Protein AF-A0A969TKA3-F1 (afdb_monomer)

pLDDT: mean 89.91, std 13.49, range [32.84, 98.38]

Structure (mmCIF, N/CA/C/O backbone):
data_AF-A0A969TKA3-F1
#
_entry.id   AF-A0A969TKA3-F1
#
loop_
_atom_site.group_PDB
_atom_site.id
_atom_site.type_symbol
_atom_site.label_atom_id
_atom_site.label_alt_id
_atom_site.label_comp_id
_atom_site.label_asym_id
_atom_site.label_entity_id
_atom_site.label_seq_id
_atom_site.pdbx_PDB_ins_code
_atom_site.Cartn_x
_atom_site.Cartn_y
_atom_site.Cartn_z
_atom_site.occupancy
_atom_site.B_iso_or_equiv
_atom_site.auth_seq_id
_atom_site.auth_comp_id
_atom_site.auth_asym_id
_atom_site.auth_atom_id
_atom_site.pdbx_PDB_model_num
ATOM 1 N N . MET A 1 1 ? 2.480 -3.051 -6.783 1.00 93.12 1 MET A N 1
ATOM 2 C CA . MET A 1 1 ? 3.063 -4.417 -6.770 1.00 93.12 1 MET A CA 1
ATOM 3 C C . MET A 1 1 ? 2.532 -5.304 -5.638 1.00 93.12 1 MET A C 1
ATOM 5 O O . MET A 1 1 ? 1.929 -6.315 -5.956 1.00 93.12 1 MET A O 1
ATOM 9 N N . TRP A 1 2 ? 2.724 -4.979 -4.348 1.00 97.50 2 TRP A N 1
ATOM 10 C CA . TRP A 1 2 ? 2.327 -5.879 -3.241 1.00 97.50 2 TRP A CA 1
ATOM 11 C C . TRP A 1 2 ? 0.859 -6.342 -3.303 1.00 97.50 2 TRP A C 1
ATOM 13 O O . TRP A 1 2 ? 0.590 -7.524 -3.117 1.00 97.50 2 TRP A O 1
ATOM 23 N N . ILE A 1 3 ? -0.072 -5.453 -3.673 1.00 98.31 3 ILE A N 1
ATOM 24 C CA . ILE A 1 3 ? -1.497 -5.796 -3.823 1.00 98.31 3 ILE A CA 1
ATOM 25 C C . ILE A 1 3 ? -1.717 -6.877 -4.902 1.00 98.31 3 ILE A C 1
ATOM 27 O O . ILE A 1 3 ? -2.473 -7.817 -4.672 1.00 98.31 3 ILE A O 1
ATOM 31 N N . PHE A 1 4 ? -1.018 -6.802 -6.043 1.00 97.25 4 PHE A N 1
ATOM 32 C CA . PHE A 1 4 ? -1.080 -7.839 -7.084 1.00 97.25 4 PHE A CA 1
ATOM 33 C C . PHE A 1 4 ? -0.598 -9.196 -6.569 1.00 97.25 4 PHE A C 1
ATOM 35 O O . PHE A 1 4 ? -1.216 -10.215 -6.857 1.00 97.25 4 PHE A O 1
ATOM 42 N N . VAL A 1 5 ? 0.480 -9.216 -5.783 1.00 96.62 5 VAL A N 1
ATOM 43 C CA . VAL A 1 5 ? 1.019 -10.457 -5.212 1.00 96.62 5 VAL A CA 1
ATOM 44 C C . VAL A 1 5 ? 0.044 -11.042 -4.189 1.00 96.62 5 VAL A C 1
ATOM 46 O O . VAL A 1 5 ? -0.341 -12.201 -4.300 1.00 96.62 5 VAL A O 1
ATOM 49 N N . ARG A 1 6 ? -0.391 -10.240 -3.211 1.00 97.06 6 ARG A N 1
ATOM 50 C CA . ARG A 1 6 ? -1.189 -10.721 -2.075 1.00 97.06 6 ARG A CA 1
ATOM 51 C C . ARG A 1 6 ? -2.646 -11.028 -2.430 1.00 97.06 6 ARG A C 1
ATOM 53 O O . ARG A 1 6 ? -3.198 -11.988 -1.905 1.00 97.06 6 ARG A O 1
ATOM 60 N N . PHE A 1 7 ? -3.266 -10.222 -3.292 1.00 97.56 7 PHE A N 1
ATOM 61 C CA . PHE A 1 7 ? -4.700 -10.310 -3.607 1.00 97.56 7 PHE A CA 1
ATOM 62 C C . PHE A 1 7 ? -4.980 -10.675 -5.070 1.00 97.56 7 PHE A C 1
ATOM 64 O O . PHE A 1 7 ? -6.051 -11.191 -5.370 1.00 97.56 7 PHE A O 1
ATOM 71 N N . GLY A 1 8 ? -4.035 -10.415 -5.979 1.00 95.00 8 GLY A N 1
ATOM 72 C CA . GLY A 1 8 ? -4.201 -10.611 -7.425 1.00 95.00 8 GLY A CA 1
ATOM 73 C C . GLY A 1 8 ? -3.595 -11.901 -7.987 1.00 95.00 8 GLY A C 1
ATOM 74 O O . GLY A 1 8 ? -3.662 -12.112 -9.192 1.00 95.00 8 GLY A O 1
ATOM 75 N N . GLY A 1 9 ? -2.986 -12.755 -7.156 1.00 94.75 9 GLY A N 1
ATOM 76 C CA . GLY A 1 9 ? -2.391 -14.024 -7.596 1.00 94.75 9 GLY A CA 1
ATOM 77 C C . GLY A 1 9 ? -1.080 -13.891 -8.382 1.00 94.75 9 GLY A C 1
ATOM 78 O O . GLY A 1 9 ? -0.622 -14.867 -8.967 1.00 94.75 9 GLY A O 1
ATOM 79 N N . ALA A 1 10 ? -0.444 -12.718 -8.381 1.00 94.69 10 ALA A N 1
ATOM 80 C CA . ALA A 1 10 ? 0.774 -12.439 -9.146 1.00 94.69 10 ALA A CA 1
ATOM 81 C C . ALA A 1 10 ? 2.069 -12.912 -8.445 1.00 94.69 10 ALA A C 1
ATOM 83 O O . ALA A 1 10 ? 3.093 -12.234 -8.502 1.00 94.69 10 ALA A O 1
ATOM 84 N N . CYS A 1 11 ? 2.037 -14.047 -7.741 1.00 92.62 11 CYS A N 1
ATOM 85 C CA . CYS A 1 11 ? 3.169 -14.545 -6.944 1.00 92.62 11 CYS A CA 1
ATOM 86 C C . CYS A 1 11 ? 4.412 -14.873 -7.786 1.00 92.62 11 CYS A C 1
ATOM 88 O O . CYS A 1 11 ? 5.533 -14.714 -7.305 1.00 92.62 11 CYS A O 1
ATOM 90 N N . ASP A 1 12 ? 4.199 -15.295 -9.033 1.00 93.44 12 ASP A N 1
ATOM 91 C CA . ASP A 1 12 ? 5.252 -15.675 -9.979 1.00 93.44 12 ASP A CA 1
ATOM 92 C C . ASP A 1 12 ? 5.588 -14.556 -10.981 1.00 93.44 12 ASP A C 1
ATOM 94 O O . ASP A 1 12 ? 6.370 -14.768 -11.906 1.00 93.44 12 ASP A O 1
ATOM 98 N N . ALA A 1 13 ? 5.003 -13.363 -10.816 1.00 93.88 13 ALA A N 1
ATOM 99 C CA . ALA A 1 13 ? 5.269 -12.240 -11.704 1.00 93.88 13 ALA A CA 1
ATOM 100 C C . ALA A 1 13 ? 6.720 -11.752 -11.575 1.00 93.88 13 ALA A C 1
ATOM 102 O O . ALA A 1 13 ? 7.283 -11.643 -10.478 1.00 93.88 13 ALA A O 1
ATOM 103 N N . GLU A 1 14 ? 7.320 -11.411 -12.712 1.00 94.44 14 GLU A N 1
ATOM 104 C CA . GLU A 1 14 ? 8.619 -10.755 -12.750 1.00 94.44 14 GLU A CA 1
ATOM 105 C C . GLU A 1 14 ? 8.456 -9.249 -12.519 1.00 94.44 14 GLU A C 1
ATOM 107 O O . GLU A 1 14 ? 7.574 -8.601 -13.080 1.00 94.44 14 GLU A O 1
ATOM 112 N N . LEU A 1 15 ? 9.315 -8.687 -11.667 1.00 94.44 15 LEU A N 1
ATOM 113 C CA . LEU A 1 15 ? 9.390 -7.246 -11.463 1.00 94.4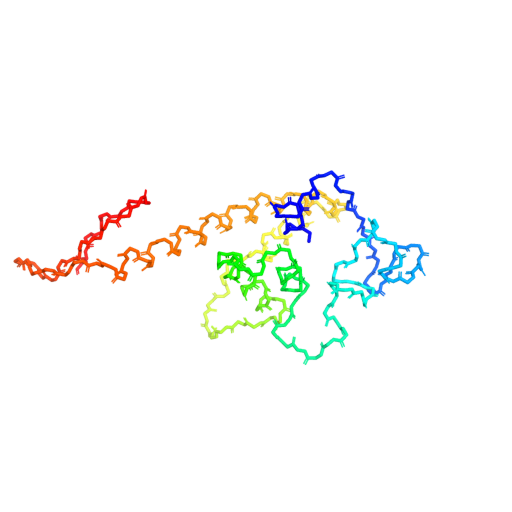4 15 LEU A CA 1
ATOM 114 C C . LEU A 1 15 ? 10.468 -6.691 -12.384 1.00 94.44 15 LEU A C 1
ATOM 116 O O . LEU A 1 15 ? 11.617 -7.110 -12.277 1.00 94.44 15 LEU A O 1
ATOM 120 N N . LEU A 1 16 ? 10.104 -5.713 -13.205 1.00 94.62 16 LEU A N 1
ATOM 121 C CA . LEU A 1 16 ? 11.025 -4.945 -14.033 1.00 94.62 16 LEU A CA 1
ATOM 122 C C . LEU A 1 16 ? 11.007 -3.482 -13.587 1.00 94.62 16 LEU A C 1
ATOM 124 O O . LEU A 1 16 ? 9.959 -2.948 -13.226 1.00 94.62 16 LEU A O 1
ATOM 128 N N . PHE A 1 17 ? 12.169 -2.833 -13.619 1.00 93.56 17 PHE A N 1
ATOM 129 C CA . PHE A 1 17 ? 12.290 -1.395 -13.384 1.00 93.56 17 PHE A CA 1
ATOM 130 C C . PHE A 1 17 ? 12.531 -0.688 -14.711 1.00 93.56 17 PHE A C 1
ATOM 132 O O . PHE A 1 17 ? 13.425 -1.071 -15.465 1.00 93.56 17 PHE A O 1
ATOM 139 N N . VAL A 1 18 ? 11.772 0.376 -14.947 1.00 94.06 18 VAL A N 1
ATOM 140 C CA . VAL A 1 18 ? 11.940 1.289 -16.080 1.00 94.06 18 VAL A CA 1
ATOM 141 C C . VAL A 1 18 ? 12.204 2.701 -15.553 1.00 94.06 18 VAL A C 1
ATOM 143 O O . VAL A 1 18 ? 11.864 2.993 -14.401 1.00 94.06 18 VAL A O 1
ATOM 146 N N . PRO A 1 19 ? 12.840 3.588 -16.336 1.00 93.31 19 PRO A N 1
ATOM 147 C CA . PRO A 1 19 ? 12.945 4.994 -15.966 1.00 93.31 19 PRO A CA 1
ATOM 148 C C . PRO A 1 19 ? 11.563 5.637 -15.783 1.00 93.31 19 PRO A C 1
ATOM 150 O O . PRO A 1 19 ? 10.591 5.229 -16.416 1.00 93.31 19 PRO A O 1
ATOM 153 N N . ALA A 1 20 ? 11.485 6.664 -14.937 1.00 90.12 20 ALA A N 1
ATOM 154 C CA . ALA A 1 20 ? 10.228 7.351 -14.648 1.00 90.12 20 ALA A CA 1
ATOM 155 C C . ALA A 1 20 ? 9.559 7.878 -15.930 1.00 90.12 20 ALA A C 1
ATOM 157 O O . ALA A 1 20 ? 10.212 8.511 -16.766 1.00 90.12 20 ALA A O 1
ATOM 158 N N . GLY A 1 21 ? 8.260 7.607 -16.073 1.00 91.44 21 GLY A N 1
ATOM 159 C CA . GLY A 1 21 ? 7.462 7.992 -17.239 1.00 91.44 21 GLY A CA 1
ATOM 160 C C . GLY A 1 21 ? 7.693 7.129 -18.484 1.00 91.44 21 GLY A C 1
ATOM 161 O O . GLY A 1 21 ? 7.075 7.394 -19.512 1.00 91.44 21 GLY A O 1
ATOM 162 N N . GLN A 1 22 ? 8.554 6.108 -18.417 1.00 95.38 22 GLN A N 1
ATOM 163 C CA . GLN A 1 22 ? 8.781 5.166 -19.514 1.00 95.38 22 GLN A CA 1
ATOM 164 C C . GLN A 1 22 ? 7.991 3.868 -19.325 1.00 95.38 22 GLN A C 1
ATOM 166 O O . GLN A 1 22 ? 7.446 3.579 -18.254 1.00 95.38 22 GLN A O 1
ATOM 171 N N . THR A 1 23 ? 7.951 3.085 -20.395 1.00 95.81 23 THR A N 1
ATOM 172 C CA . THR A 1 23 ? 7.352 1.754 -20.478 1.00 95.81 23 THR A CA 1
ATOM 173 C C . THR A 1 23 ? 8.424 0.715 -20.817 1.00 95.81 23 THR A C 1
ATOM 175 O O . THR A 1 23 ? 9.602 1.032 -20.982 1.00 95.81 23 THR A O 1
ATOM 178 N N . VAL A 1 24 ? 8.031 -0.558 -20.878 1.00 94.00 24 VAL A N 1
ATOM 179 C CA . VAL A 1 24 ? 8.934 -1.646 -21.275 1.00 94.00 24 VAL A CA 1
ATOM 180 C C . VAL A 1 24 ? 9.084 -1.604 -22.795 1.00 94.00 24 VAL A C 1
ATOM 182 O O . VAL A 1 24 ? 8.081 -1.525 -23.503 1.00 94.00 24 VAL A O 1
ATOM 185 N N . ASP A 1 25 ? 10.327 -1.629 -23.281 1.00 93.31 25 ASP A N 1
ATOM 186 C CA . ASP A 1 25 ? 10.679 -1.628 -24.710 1.00 93.31 25 ASP A CA 1
ATOM 187 C C . ASP A 1 25 ? 10.008 -0.511 -25.538 1.00 93.31 25 ASP A C 1
ATOM 189 O O . ASP A 1 25 ? 9.691 -0.700 -26.718 1.00 93.31 25 ASP A O 1
ATOM 193 N N . ASP A 1 26 ? 9.750 0.641 -24.905 1.00 91.81 26 ASP A N 1
ATOM 194 C CA . ASP A 1 26 ? 9.046 1.798 -25.480 1.00 91.81 26 ASP A CA 1
ATOM 195 C C . ASP A 1 26 ? 7.669 1.457 -26.098 1.00 91.81 26 ASP A C 1
ATOM 197 O O . ASP A 1 26 ? 7.152 2.187 -26.949 1.00 91.81 26 ASP A O 1
ATOM 201 N N . GLN A 1 27 ? 7.051 0.343 -25.686 1.00 93.88 27 GLN A N 1
ATOM 202 C CA . GLN A 1 27 ? 5.704 -0.024 -26.124 1.00 93.88 27 GLN A CA 1
ATOM 203 C C . GLN A 1 27 ? 4.652 0.813 -25.390 1.00 93.88 27 GLN A C 1
ATOM 205 O O . GLN A 1 27 ? 4.868 1.183 -24.235 1.00 93.88 27 GLN A O 1
ATOM 210 N N . PRO A 1 28 ? 3.490 1.110 -25.998 1.00 94.31 28 PRO A N 1
ATOM 211 C CA . PRO A 1 28 ? 2.405 1.774 -25.283 1.00 94.31 28 PRO A CA 1
ATOM 212 C C . PRO A 1 28 ? 2.028 1.002 -24.010 1.00 94.31 28 PRO A C 1
ATOM 214 O O . PRO A 1 28 ? 1.942 -0.230 -24.042 1.00 94.31 28 PRO A O 1
ATOM 217 N N . ALA A 1 29 ? 1.792 1.709 -22.902 1.00 94.50 29 ALA A N 1
ATOM 218 C CA . ALA A 1 29 ? 1.263 1.082 -21.694 1.00 94.50 29 ALA A CA 1
ATOM 219 C C . ALA A 1 29 ? -0.067 0.371 -22.004 1.00 94.50 29 ALA A C 1
ATOM 221 O O . ALA A 1 29 ? -0.787 0.761 -22.926 1.00 94.50 29 ALA A O 1
ATOM 222 N N . ASP A 1 30 ? -0.355 -0.700 -21.265 1.00 94.19 30 ASP A N 1
ATOM 223 C CA . ASP A 1 30 ? -1.571 -1.516 -21.402 1.00 94.19 30 ASP A CA 1
ATOM 224 C C . ASP A 1 30 ? -1.756 -2.211 -22.777 1.00 94.19 30 ASP A C 1
ATOM 226 O O . ASP A 1 30 ? -2.812 -2.781 -23.048 1.00 94.19 30 ASP A O 1
ATOM 230 N N . SER A 1 31 ? -0.747 -2.191 -23.663 1.00 95.88 31 SER A N 1
ATOM 231 C CA . SER A 1 31 ? -0.817 -2.853 -24.981 1.00 95.88 31 SER A CA 1
ATOM 232 C C . SER A 1 31 ? -0.607 -4.372 -24.941 1.00 95.88 31 SER A C 1
ATOM 234 O O . SER A 1 31 ? -1.038 -5.070 -25.860 1.00 95.88 31 SER A O 1
ATOM 236 N N . ASP A 1 32 ? 0.022 -4.880 -23.881 1.00 95.38 32 ASP A N 1
ATOM 237 C CA . ASP A 1 32 ? 0.194 -6.304 -23.595 1.00 95.38 32 ASP A CA 1
ATOM 238 C C . ASP A 1 32 ? -0.445 -6.618 -22.238 1.00 95.38 32 ASP A C 1
ATOM 240 O O . ASP A 1 32 ? -0.010 -6.110 -21.208 1.00 95.38 32 ASP A O 1
ATOM 244 N N . GLU A 1 33 ? -1.460 -7.482 -22.227 1.00 92.00 33 GLU A N 1
ATOM 245 C CA . GLU A 1 33 ? -2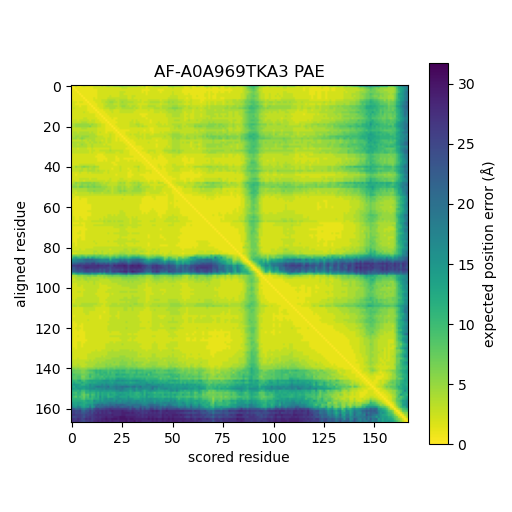.186 -7.880 -21.014 1.00 92.00 33 GLU A CA 1
ATOM 246 C C . GLU A 1 33 ? -1.310 -8.639 -19.997 1.00 92.00 33 GLU A C 1
ATOM 248 O O . GLU A 1 33 ? -1.708 -8.802 -18.843 1.00 92.00 33 GLU A O 1
ATOM 253 N N . GLN A 1 34 ? -0.130 -9.125 -20.400 1.00 93.19 34 GLN A N 1
ATOM 254 C CA . GLN A 1 34 ? 0.843 -9.761 -19.504 1.00 93.19 34 GLN A CA 1
ATOM 255 C C . GLN A 1 34 ? 1.765 -8.755 -18.802 1.00 93.19 34 GLN A C 1
ATOM 257 O O . GLN A 1 34 ? 2.486 -9.136 -17.876 1.00 93.19 34 GLN A O 1
ATOM 262 N N . ILE A 1 35 ? 1.757 -7.484 -19.216 1.00 95.06 35 ILE A N 1
ATOM 263 C CA . ILE A 1 35 ? 2.609 -6.432 -18.658 1.00 95.06 35 ILE A CA 1
ATOM 264 C C . ILE A 1 35 ? 1.731 -5.401 -17.957 1.00 95.06 35 ILE A C 1
ATOM 266 O O . ILE A 1 35 ? 0.838 -4.807 -18.548 1.00 95.06 35 ILE A O 1
ATOM 270 N N . VAL A 1 36 ? 2.031 -5.145 -16.685 1.00 95.31 36 VAL A N 1
ATOM 271 C CA . VAL A 1 36 ? 1.334 -4.132 -15.892 1.00 95.31 36 VAL A CA 1
ATOM 272 C C . VAL A 1 36 ? 2.313 -3.043 -15.481 1.00 95.31 36 VAL A C 1
ATOM 274 O O . VAL A 1 36 ? 3.216 -3.280 -14.675 1.00 95.31 36 VAL A O 1
ATOM 277 N N . HIS A 1 37 ? 2.114 -1.833 -15.998 1.00 96.00 37 HIS A N 1
ATOM 278 C CA . HIS A 1 37 ? 2.831 -0.644 -15.544 1.00 96.00 37 HIS A CA 1
ATOM 279 C C . HIS A 1 37 ? 2.160 -0.094 -14.286 1.00 96.00 37 HIS A C 1
ATOM 281 O O . HIS A 1 37 ? 0.953 0.137 -14.259 1.00 96.00 37 HIS A O 1
ATOM 287 N N . VAL A 1 38 ? 2.940 0.084 -13.222 1.00 96.06 38 VAL A N 1
ATOM 288 C CA . VAL A 1 38 ? 2.470 0.636 -11.947 1.00 96.06 38 VAL A CA 1
ATOM 289 C C . VAL A 1 38 ? 3.307 1.865 -11.656 1.00 96.06 38 VAL A C 1
ATOM 291 O O . VAL A 1 38 ? 4.528 1.740 -11.585 1.00 96.06 38 VAL A O 1
ATOM 294 N N . ASP A 1 39 ? 2.651 3.009 -11.470 1.00 95.81 39 ASP A N 1
ATOM 295 C CA . ASP A 1 39 ? 3.307 4.286 -11.155 1.00 95.81 39 ASP A CA 1
ATOM 296 C C . ASP A 1 39 ? 4.284 4.801 -12.237 1.00 95.81 39 ASP A C 1
ATOM 298 O O . ASP A 1 39 ? 5.260 5.493 -11.956 1.00 95.81 39 ASP A O 1
ATOM 302 N N . THR A 1 40 ? 4.070 4.406 -13.498 1.00 95.19 40 THR A N 1
ATOM 303 C CA . THR A 1 40 ? 4.869 4.855 -14.648 1.00 95.19 40 THR A CA 1
ATOM 304 C C . THR A 1 40 ? 4.128 4.622 -15.965 1.00 95.19 40 THR A C 1
ATOM 306 O O . THR A 1 40 ? 3.230 3.781 -16.052 1.00 95.19 40 THR A O 1
ATOM 309 N N . GLY A 1 41 ? 4.566 5.309 -17.022 1.00 92.75 41 GLY A N 1
ATOM 310 C CA . GLY A 1 41 ? 4.156 5.048 -18.402 1.00 92.75 41 GLY A CA 1
ATOM 311 C C . GLY A 1 41 ? 2.747 5.522 -18.767 1.00 92.75 41 GLY A C 1
ATOM 312 O O . GLY A 1 41 ? 2.317 5.263 -19.889 1.00 92.75 41 GLY A O 1
ATOM 313 N N . TYR A 1 42 ? 2.045 6.215 -17.864 1.00 93.88 42 TYR A N 1
ATOM 314 C CA . TYR A 1 42 ? 0.685 6.732 -18.054 1.00 93.88 42 TYR A CA 1
ATOM 315 C C . TYR A 1 42 ? -0.370 5.657 -18.373 1.00 93.88 42 TYR A C 1
ATOM 317 O O . TYR A 1 42 ? -1.361 5.934 -19.051 1.00 93.88 42 TYR A O 1
ATOM 325 N N . GLY A 1 43 ? -0.142 4.427 -17.902 1.00 93.19 43 GLY A N 1
ATOM 326 C CA . GLY A 1 43 ? -1.068 3.302 -18.046 1.00 93.19 43 GLY A CA 1
ATOM 327 C C . GLY A 1 43 ? -2.173 3.268 -16.989 1.00 93.19 43 GLY A C 1
ATOM 328 O O . GLY A 1 43 ? -2.345 4.191 -16.187 1.00 93.19 43 GLY A O 1
ATOM 329 N N . GLN A 1 44 ? -2.899 2.150 -16.943 1.00 95.56 44 GLN A N 1
ATOM 330 C CA . GLN A 1 44 ? -4.054 1.936 -16.065 1.00 95.56 44 GLN A CA 1
ATOM 331 C C . GLN A 1 44 ? -3.777 2.214 -14.575 1.00 95.56 44 GLN A C 1
ATOM 333 O O . GLN A 1 44 ? -4.675 2.665 -13.857 1.00 95.56 44 GLN A O 1
ATOM 338 N N . PHE A 1 45 ? -2.564 1.926 -14.096 1.00 97.06 45 PHE A N 1
ATOM 339 C CA . PHE A 1 45 ? -2.174 2.071 -12.686 1.00 97.06 45 PHE A CA 1
ATOM 340 C C . PHE A 1 45 ? -1.097 3.133 -12.461 1.00 97.06 45 PHE A C 1
ATOM 342 O O . PHE A 1 45 ? -0.357 3.072 -11.477 1.00 97.06 45 PHE A O 1
ATOM 349 N N . ASP A 1 46 ? -1.010 4.097 -13.370 1.00 96.38 46 ASP A N 1
ATOM 350 C CA . ASP A 1 46 ? -0.282 5.342 -13.172 1.00 96.38 46 ASP A CA 1
ATOM 351 C C . ASP A 1 46 ? -1.275 6.437 -12.753 1.00 96.38 46 ASP A C 1
ATOM 353 O O . ASP A 1 46 ? -2.412 6.453 -13.223 1.00 96.38 46 ASP A O 1
ATOM 357 N N . HIS A 1 47 ? -0.881 7.313 -11.835 1.00 95.38 47 HIS A N 1
ATOM 358 C CA . HIS A 1 47 ? -1.709 8.433 -11.386 1.00 95.38 47 HIS A CA 1
ATOM 359 C C . HIS A 1 47 ? -1.188 9.794 -11.868 1.00 95.38 47 HIS A C 1
ATOM 361 O O . HIS A 1 47 ? -1.923 10.775 -11.788 1.00 95.38 47 HIS A O 1
ATOM 367 N N . HIS A 1 48 ? 0.020 9.858 -12.444 1.00 94.06 48 HIS A N 1
ATOM 368 C CA . HIS A 1 48 ? 0.670 11.104 -12.865 1.00 94.06 48 HIS A CA 1
ATOM 369 C C . HIS A 1 48 ? -0.083 11.869 -13.970 1.00 94.06 48 HIS A C 1
ATOM 371 O O . HIS A 1 48 ? 0.189 13.046 -14.206 1.00 94.06 48 HIS A O 1
ATOM 377 N N . GLN A 1 49 ? -1.019 11.222 -14.669 1.00 90.88 49 GLN A N 1
ATOM 378 C CA . GLN A 1 49 ? -1.899 11.857 -15.654 1.00 90.88 49 GLN A CA 1
ATOM 379 C C . GLN A 1 49 ? -3.129 12.555 -15.044 1.00 90.88 49 GLN A C 1
ATOM 381 O O . GLN A 1 49 ? -3.890 13.187 -15.780 1.00 90.88 49 GLN A O 1
ATOM 386 N N . TYR A 1 50 ? -3.344 12.446 -13.731 1.00 91.38 50 TYR A N 1
ATOM 387 C CA . TYR A 1 50 ? -4.471 13.052 -13.027 1.00 91.38 50 TYR A CA 1
ATOM 388 C C . TYR A 1 50 ? -3.983 14.083 -12.006 1.00 91.38 50 TYR A C 1
ATOM 390 O O . TYR A 1 50 ? -3.016 13.858 -11.289 1.00 91.38 50 TYR A O 1
ATOM 398 N N . ASP A 1 51 ? -4.699 15.201 -11.899 1.00 90.94 51 ASP A N 1
ATOM 399 C CA . ASP A 1 51 ? -4.521 16.187 -10.824 1.00 90.94 51 ASP A CA 1
ATOM 400 C C . ASP A 1 51 ? -5.516 15.884 -9.687 1.00 90.94 51 ASP A C 1
ATOM 402 O O . ASP A 1 51 ? -6.452 16.640 -9.430 1.00 90.94 51 ASP A O 1
ATOM 406 N N . ASP A 1 52 ? -5.397 14.692 -9.089 1.00 92.81 52 ASP A N 1
ATOM 407 C CA . ASP A 1 52 ? -6.280 14.206 -8.022 1.00 92.81 52 ASP A CA 1
ATOM 408 C C . ASP A 1 52 ? -5.454 13.693 -6.840 1.00 92.81 52 ASP A C 1
ATOM 410 O O . ASP A 1 52 ? -4.911 12.589 -6.863 1.00 92.81 52 ASP A O 1
ATOM 414 N N . THR A 1 53 ? -5.425 14.481 -5.765 1.00 89.44 53 THR A N 1
ATOM 415 C CA . THR A 1 53 ? -4.661 14.178 -4.546 1.00 89.44 53 THR A CA 1
ATOM 416 C C . THR A 1 53 ? -5.208 12.995 -3.744 1.00 89.44 53 THR A C 1
ATOM 418 O O . THR A 1 53 ? -4.668 12.641 -2.698 1.00 89.44 53 THR A O 1
ATOM 421 N N . THR A 1 54 ? -6.333 12.418 -4.170 1.00 91.38 54 THR A N 1
ATOM 422 C CA . THR A 1 54 ? -6.915 11.212 -3.573 1.00 91.38 54 THR A CA 1
ATOM 423 C C . THR A 1 54 ? -6.482 9.934 -4.288 1.00 91.38 54 THR A C 1
ATOM 425 O O . THR A 1 54 ? -6.853 8.841 -3.854 1.00 91.38 54 THR A O 1
ATOM 428 N N . LEU A 1 55 ? -5.700 10.042 -5.368 1.00 95.31 55 LEU A N 1
ATOM 429 C CA . LEU A 1 55 ? -5.212 8.910 -6.146 1.00 95.31 55 LEU A CA 1
ATOM 430 C C . LEU A 1 55 ? -3.714 8.715 -5.965 1.00 95.31 55 LEU A C 1
ATOM 432 O O . LEU A 1 55 ? -2.932 9.625 -6.182 1.00 95.31 55 LEU A O 1
ATOM 436 N N . SER A 1 56 ? -3.328 7.479 -5.685 1.00 97.25 56 SER A N 1
ATOM 437 C CA . SER A 1 56 ? -1.973 6.958 -5.869 1.00 97.25 56 SER A CA 1
ATOM 438 C C . SER A 1 56 ? -2.046 5.705 -6.740 1.00 97.25 56 SER A C 1
ATOM 440 O O . SER A 1 56 ? -3.121 5.104 -6.887 1.00 97.25 56 SER A O 1
ATOM 442 N N . ALA A 1 57 ? -0.913 5.228 -7.258 1.00 97.44 57 ALA A N 1
ATOM 443 C CA . ALA A 1 57 ? -0.867 3.932 -7.939 1.00 97.44 57 ALA A CA 1
ATOM 444 C C . ALA A 1 57 ? -1.414 2.791 -7.051 1.00 97.44 57 ALA A C 1
ATOM 446 O O . ALA A 1 57 ? -2.097 1.884 -7.530 1.00 97.44 57 ALA A O 1
ATOM 447 N N . ALA A 1 58 ? -1.186 2.848 -5.732 1.00 98.00 58 ALA A N 1
ATOM 448 C CA . ALA A 1 58 ? -1.738 1.875 -4.788 1.00 98.00 58 ALA A CA 1
ATOM 449 C C . ALA A 1 58 ? -3.276 1.917 -4.729 1.00 98.00 58 ALA A C 1
ATOM 451 O O . ALA A 1 58 ? -3.912 0.860 -4.703 1.00 98.00 58 ALA A O 1
ATOM 452 N N . GLU A 1 59 ? -3.875 3.111 -4.762 1.00 98.19 59 GLU A N 1
ATOM 453 C CA . GLU A 1 59 ? -5.333 3.290 -4.785 1.00 98.19 59 GLU A CA 1
ATOM 454 C C . GLU A 1 59 ? -5.961 2.785 -6.084 1.00 98.19 59 GLU A C 1
ATOM 456 O O . GLU A 1 59 ? -6.980 2.088 -6.046 1.00 98.19 59 GLU A O 1
ATOM 461 N N . LEU A 1 60 ? -5.326 3.040 -7.230 1.00 98.25 60 LEU A N 1
ATOM 462 C CA . LEU A 1 60 ? -5.780 2.510 -8.517 1.00 98.25 60 LEU A CA 1
ATOM 463 C C . LEU A 1 60 ? -5.787 0.974 -8.517 1.00 98.25 60 LEU A C 1
ATOM 465 O O . LEU A 1 60 ? -6.783 0.347 -8.889 1.00 98.25 60 LEU A O 1
ATOM 469 N N . VAL A 1 61 ? -4.712 0.353 -8.023 1.00 98.38 61 VAL A N 1
ATOM 470 C CA . VAL A 1 61 ? -4.605 -1.111 -7.941 1.00 98.38 61 VAL A CA 1
ATOM 471 C C . VAL A 1 61 ? -5.614 -1.695 -6.947 1.00 98.38 61 VAL A C 1
ATOM 473 O O . VAL A 1 61 ? -6.253 -2.707 -7.242 1.00 98.38 61 VAL A O 1
ATOM 476 N N . ARG A 1 62 ? -5.819 -1.056 -5.787 1.00 98.38 62 ARG A N 1
ATOM 477 C CA . ARG A 1 62 ? -6.827 -1.484 -4.804 1.00 98.38 62 ARG A CA 1
ATOM 478 C C . ARG A 1 62 ? -8.221 -1.529 -5.422 1.00 98.38 62 ARG A C 1
ATOM 480 O O . ARG A 1 62 ? -8.912 -2.537 -5.270 1.00 98.38 62 ARG A O 1
ATOM 487 N N . ARG A 1 63 ? -8.628 -0.460 -6.117 1.00 97.94 63 ARG A N 1
ATOM 488 C CA . ARG A 1 63 ? -9.944 -0.369 -6.774 1.00 97.94 63 ARG A CA 1
ATOM 489 C C . ARG A 1 63 ? -10.159 -1.488 -7.791 1.00 97.94 63 ARG A C 1
ATOM 491 O O . ARG 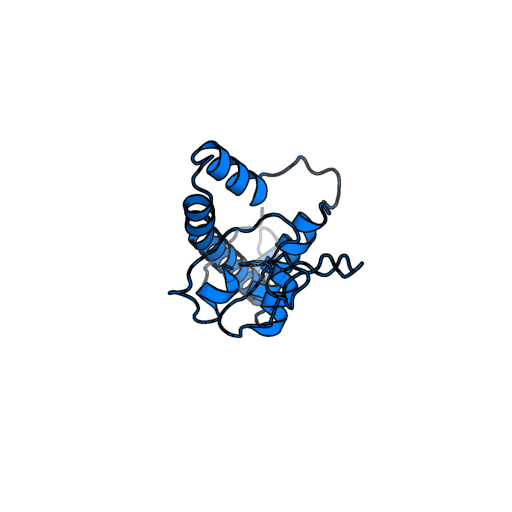A 1 63 ? -11.276 -1.981 -7.903 1.00 97.94 63 ARG A O 1
ATOM 498 N N . ALA A 1 64 ? -9.108 -1.897 -8.499 1.00 97.88 64 ALA A N 1
ATOM 499 C CA . ALA A 1 64 ? -9.196 -2.956 -9.498 1.00 97.88 64 ALA A CA 1
ATOM 500 C C . ALA A 1 64 ? -9.233 -4.372 -8.895 1.00 97.88 64 ALA A C 1
ATOM 502 O O . ALA A 1 64 ? -9.974 -5.217 -9.387 1.00 97.88 64 ALA A O 1
ATOM 503 N N . ILE A 1 65 ? -8.451 -4.643 -7.844 1.00 98.12 65 ILE A N 1
ATOM 504 C CA . ILE A 1 65 ? -8.226 -6.018 -7.356 1.00 98.12 65 ILE A CA 1
ATOM 505 C C . ILE A 1 65 ? -9.083 -6.363 -6.139 1.00 98.12 65 ILE A C 1
ATOM 507 O O . ILE A 1 65 ? -9.645 -7.452 -6.057 1.00 98.12 65 ILE A O 1
ATOM 511 N N . ALA A 1 66 ? -9.178 -5.453 -5.173 1.00 98.00 66 ALA A N 1
ATOM 512 C CA . ALA A 1 66 ? -9.822 -5.705 -3.887 1.00 98.00 66 ALA A CA 1
ATOM 513 C C . ALA A 1 66 ? -10.600 -4.462 -3.406 1.00 98.00 66 ALA A C 1
ATOM 515 O O . ALA A 1 66 ? -10.311 -3.908 -2.341 1.00 98.00 66 ALA A O 1
ATOM 516 N N . PRO A 1 67 ? -11.618 -4.007 -4.167 1.00 98.00 67 PRO A N 1
ATOM 517 C CA . PRO A 1 67 ? -12.296 -2.733 -3.912 1.00 98.00 67 PRO A CA 1
ATOM 518 C C . PRO A 1 67 ? -13.054 -2.682 -2.581 1.00 98.00 67 PRO A C 1
ATOM 520 O O . PRO A 1 67 ? -13.276 -1.594 -2.053 1.00 98.00 67 PRO A O 1
ATOM 523 N N . ASN A 1 68 ? -13.447 -3.840 -2.044 1.00 98.06 68 ASN A N 1
ATOM 524 C CA . ASN A 1 68 ? -14.276 -3.957 -0.841 1.00 98.06 68 ASN A CA 1
ATOM 525 C C . ASN A 1 68 ? -13.477 -4.314 0.424 1.00 98.06 68 ASN A C 1
ATOM 527 O O . ASN A 1 68 ? -14.073 -4.481 1.491 1.00 98.06 68 ASN A O 1
ATOM 531 N N . ASP A 1 69 ? -12.154 -4.461 0.322 1.00 98.38 69 ASP A N 1
ATOM 532 C CA . ASP A 1 69 ? -11.316 -4.786 1.472 1.00 98.38 69 ASP A CA 1
ATOM 533 C C . ASP A 1 69 ? -11.040 -3.527 2.308 1.00 98.38 69 ASP A C 1
ATOM 535 O O . ASP A 1 69 ? -10.322 -2.615 1.893 1.00 98.38 69 ASP A O 1
ATOM 539 N N . LYS A 1 70 ? -11.647 -3.471 3.498 1.00 97.94 70 LYS A N 1
ATOM 540 C CA . LYS A 1 70 ? -11.566 -2.311 4.401 1.00 97.94 70 LYS A CA 1
ATOM 541 C C . LYS A 1 70 ? -10.198 -2.151 5.060 1.00 97.94 70 LYS A C 1
ATOM 543 O O . LYS A 1 70 ? -9.820 -1.033 5.398 1.00 97.94 70 LYS A O 1
ATOM 548 N N . VAL A 1 71 ? -9.479 -3.251 5.272 1.00 98.06 71 VAL A N 1
ATOM 549 C CA . VAL A 1 71 ? -8.136 -3.212 5.862 1.00 98.06 71 VAL A CA 1
ATOM 550 C C . VAL A 1 71 ? -7.169 -2.648 4.833 1.00 98.06 71 VAL A C 1
ATOM 552 O O . VAL A 1 71 ? -6.412 -1.722 5.120 1.00 98.06 71 VAL A O 1
ATOM 555 N N . LEU A 1 72 ? -7.257 -3.154 3.604 1.00 98.38 72 LEU A N 1
ATOM 556 C CA . LEU A 1 72 ? -6.473 -2.656 2.491 1.00 98.38 72 LEU A CA 1
ATOM 557 C C . LEU A 1 72 ? -6.789 -1.189 2.196 1.00 98.38 72 LEU A C 1
ATOM 559 O O . LEU A 1 72 ? -5.865 -0.428 1.934 1.00 98.38 72 LEU A O 1
ATOM 563 N N . GLN A 1 73 ? -8.059 -0.778 2.277 1.00 98.12 73 GLN A N 1
ATOM 564 C CA . GLN A 1 73 ? -8.440 0.627 2.142 1.00 98.12 73 GLN A CA 1
ATOM 565 C C . GLN A 1 73 ? -7.693 1.516 3.144 1.00 98.12 73 GLN A C 1
ATOM 567 O O . GLN A 1 73 ? -7.049 2.467 2.720 1.00 98.12 73 GLN A O 1
ATOM 572 N N . ARG A 1 74 ? -7.682 1.175 4.441 1.00 96.88 74 ARG A N 1
ATOM 573 C CA . ARG A 1 74 ? -6.947 1.956 5.456 1.00 96.88 74 ARG A CA 1
ATOM 574 C C . ARG A 1 74 ? -5.454 2.069 5.159 1.00 96.88 74 ARG A C 1
ATOM 576 O O . ARG A 1 74 ? -4.889 3.159 5.227 1.00 96.88 74 ARG A O 1
ATOM 583 N N . LEU A 1 75 ? -4.822 0.951 4.806 1.00 96.94 75 LEU A N 1
ATOM 584 C CA . LEU A 1 75 ? -3.402 0.927 4.454 1.00 96.94 75 LEU A CA 1
ATOM 585 C C . LEU A 1 75 ? -3.124 1.814 3.231 1.00 96.94 75 LEU A C 1
ATOM 587 O O . LEU A 1 75 ? -2.178 2.599 3.227 1.00 96.94 75 LEU A O 1
ATOM 591 N N . VAL A 1 76 ? -3.959 1.722 2.198 1.00 97.38 76 VAL A N 1
ATOM 592 C CA . VAL A 1 76 ? -3.812 2.502 0.964 1.00 97.38 76 VAL A CA 1
ATOM 593 C C . VAL A 1 76 ? -4.104 3.987 1.182 1.00 97.38 76 VAL A C 1
ATOM 595 O O . VAL A 1 76 ? -3.415 4.819 0.594 1.00 97.38 76 VAL A O 1
ATOM 598 N N . ASP A 1 77 ? -5.027 4.343 2.075 1.00 95.50 77 ASP A N 1
ATOM 599 C CA . ASP A 1 77 ? -5.243 5.732 2.487 1.00 95.50 77 ASP A CA 1
ATOM 600 C C . ASP A 1 77 ? -3.969 6.311 3.128 1.00 95.50 77 ASP A C 1
ATOM 602 O O . ASP A 1 77 ? -3.632 7.475 2.911 1.00 95.50 77 ASP A O 1
ATO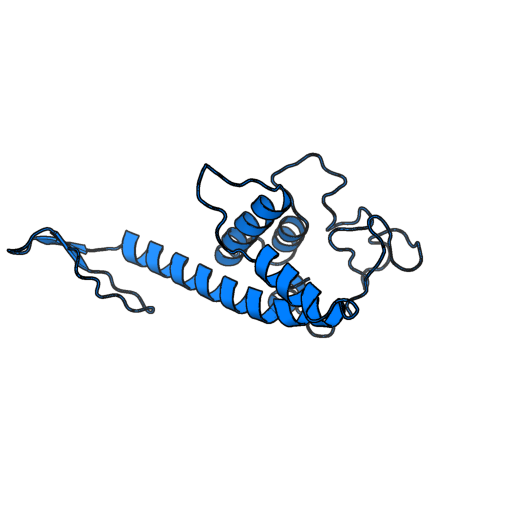M 606 N N . HIS A 1 78 ? -3.227 5.507 3.902 1.00 93.00 78 HIS A N 1
ATOM 607 C CA . HIS A 1 78 ? -1.945 5.920 4.489 1.00 93.00 78 HIS A CA 1
ATOM 608 C C . HIS A 1 78 ? -0.873 6.106 3.414 1.00 93.00 78 HIS A C 1
ATOM 610 O O . HIS A 1 78 ? -0.186 7.127 3.406 1.00 93.00 78 HIS A O 1
ATOM 616 N N . VAL A 1 79 ? -0.755 5.151 2.489 1.00 94.19 79 VAL A N 1
ATOM 617 C CA . VAL A 1 79 ? 0.187 5.228 1.362 1.00 94.19 79 VAL A CA 1
ATOM 618 C C . VAL A 1 79 ? -0.100 6.448 0.488 1.00 94.19 79 VAL A C 1
ATOM 620 O O . VAL A 1 79 ? 0.822 7.186 0.168 1.00 94.19 79 VAL A O 1
ATOM 623 N N . THR A 1 80 ? -1.367 6.713 0.170 1.00 95.06 80 THR A N 1
ATOM 624 C CA . THR A 1 80 ? -1.766 7.849 -0.674 1.00 95.06 80 THR A CA 1
ATOM 625 C C . THR A 1 80 ? -1.416 9.187 -0.025 1.00 95.06 80 THR A C 1
ATOM 627 O O . THR A 1 80 ? -0.928 10.084 -0.703 1.00 95.06 80 THR A O 1
ATOM 630 N N . ARG A 1 81 ? -1.574 9.329 1.298 1.00 91.25 81 ARG A N 1
ATOM 631 C CA . ARG A 1 81 ? -1.123 10.546 1.997 1.00 91.25 81 ARG A CA 1
ATOM 632 C C . ARG A 1 81 ? 0.394 10.711 1.974 1.00 91.25 81 ARG A C 1
ATOM 634 O O . ARG A 1 81 ? 0.876 11.818 1.752 1.00 91.25 81 ARG A O 1
ATOM 641 N N . LEU A 1 82 ? 1.145 9.626 2.181 1.00 90.31 82 LEU A N 1
ATOM 642 C CA . LEU A 1 82 ? 2.612 9.655 2.118 1.00 90.31 82 LEU A CA 1
ATOM 643 C C . LEU A 1 82 ? 3.118 10.060 0.730 1.00 90.31 82 LEU A C 1
ATOM 645 O O . LEU A 1 82 ? 4.063 10.838 0.636 1.00 90.31 82 LEU A O 1
ATOM 649 N N . ASP A 1 83 ? 2.471 9.551 -0.314 1.00 90.56 83 ASP A N 1
ATOM 650 C CA . ASP A 1 83 ? 2.754 9.850 -1.718 1.00 90.56 83 ASP A CA 1
ATOM 651 C C . ASP A 1 83 ? 2.575 11.346 -2.043 1.00 90.56 83 ASP A C 1
ATOM 653 O O . ASP A 1 83 ? 3.427 11.964 -2.677 1.00 90.56 83 ASP A O 1
ATOM 657 N N . HIS A 1 84 ? 1.551 11.979 -1.463 1.00 89.62 84 HIS A N 1
ATOM 658 C CA . HIS A 1 84 ? 1.292 13.419 -1.600 1.00 89.62 84 HIS A CA 1
ATOM 659 C C . HIS A 1 84 ? 2.055 14.291 -0.595 1.00 89.62 84 HIS A C 1
ATOM 661 O O . HIS A 1 84 ? 1.820 15.498 -0.524 1.00 89.62 84 HIS A O 1
ATOM 667 N N . ALA A 1 85 ? 2.946 13.698 0.208 1.00 84.50 85 ALA A N 1
ATOM 668 C CA . ALA A 1 85 ? 3.613 14.360 1.328 1.00 84.50 85 ALA A CA 1
ATOM 669 C C . ALA A 1 85 ? 2.636 15.101 2.273 1.00 84.50 85 ALA A C 1
ATOM 671 O O . ALA A 1 85 ? 2.985 16.127 2.865 1.00 84.50 85 ALA A O 1
ATOM 672 N N . ASP A 1 86 ? 1.416 14.578 2.426 1.00 79.94 86 ASP A N 1
ATOM 673 C CA . ASP A 1 86 ? 0.394 15.124 3.314 1.00 79.94 86 ASP A CA 1
ATOM 674 C C . ASP A 1 86 ? 0.608 14.609 4.745 1.00 79.94 86 ASP A C 1
ATOM 676 O O . ASP A 1 86 ? 0.249 13.482 5.104 1.00 79.94 86 ASP A O 1
ATOM 680 N N . TYR A 1 87 ? 1.227 15.455 5.571 1.00 66.50 87 TYR A N 1
ATOM 681 C CA . TYR A 1 87 ? 1.462 15.206 6.990 1.00 66.50 87 TYR A CA 1
ATOM 682 C C . TYR A 1 87 ? 0.570 16.134 7.831 1.00 66.50 87 TYR A C 1
ATOM 684 O O . TYR A 1 87 ? 0.869 17.327 7.957 1.00 66.50 87 TYR A O 1
ATOM 692 N N . PRO A 1 88 ? -0.515 15.633 8.450 1.00 53.75 88 PRO A N 1
ATOM 693 C CA . PRO A 1 88 ? -1.371 16.471 9.276 1.00 53.75 88 PRO A CA 1
ATOM 694 C C . PRO A 1 88 ? -0.661 16.892 10.577 1.00 53.75 88 PRO A C 1
ATOM 696 O O . PRO A 1 88 ? -0.486 16.100 11.501 1.00 53.75 88 PRO A O 1
ATOM 699 N N . GLY A 1 89 ? -0.326 18.182 10.677 1.00 51.12 89 GLY A N 1
ATOM 700 C CA . GLY A 1 89 ? 0.049 18.861 11.924 1.00 51.12 89 GLY A CA 1
ATOM 701 C C . GLY A 1 89 ? 1.520 18.745 12.350 1.00 51.12 89 GLY A C 1
ATOM 702 O O . GLY A 1 89 ? 2.256 17.865 11.923 1.00 51.12 89 GLY A O 1
ATOM 703 N N . GLN A 1 90 ? 1.943 19.668 13.226 1.00 43.16 90 GLN A N 1
ATOM 704 C CA . GLN A 1 90 ? 3.282 19.787 13.837 1.00 43.16 90 GLN A CA 1
ATOM 705 C C . GLN A 1 90 ? 3.624 18.625 14.799 1.00 43.16 90 GLN A C 1
ATOM 707 O O . GLN A 1 90 ? 4.029 18.849 15.940 1.00 43.16 90 GLN A O 1
ATOM 712 N N . TYR A 1 91 ? 3.446 17.377 14.380 1.00 48.12 91 TYR A N 1
ATOM 713 C CA . TYR A 1 91 ? 3.973 16.229 15.109 1.00 48.12 91 TYR A CA 1
ATOM 714 C C . TYR A 1 91 ? 5.421 15.977 14.670 1.00 48.12 91 TYR A C 1
ATOM 716 O O . TYR A 1 91 ? 5.727 16.111 13.483 1.00 48.12 91 TYR A O 1
ATOM 724 N N . PRO A 1 92 ? 6.343 15.662 15.601 1.00 52.91 92 PRO A N 1
ATOM 725 C CA . PRO A 1 92 ? 7.717 15.347 15.236 1.00 52.91 92 PRO A CA 1
ATOM 726 C C . PRO A 1 92 ? 7.689 14.175 14.258 1.00 52.91 92 PRO A C 1
ATOM 728 O O . PRO A 1 92 ? 6.982 13.202 14.502 1.00 52.91 92 PRO A O 1
ATOM 731 N N . VAL A 1 93 ? 8.419 14.314 13.152 1.00 58.97 93 VAL A N 1
ATOM 732 C CA . VAL A 1 93 ? 8.558 13.332 12.069 1.00 58.97 93 VAL A CA 1
ATOM 733 C C . VAL A 1 93 ? 8.717 11.929 12.669 1.00 58.97 93 VAL A C 1
ATOM 735 O O . VAL A 1 93 ? 9.774 11.590 13.200 1.00 58.97 93 VAL A O 1
ATOM 738 N N . PHE A 1 94 ? 7.635 11.149 12.674 1.00 71.38 94 PHE A N 1
ATOM 739 C CA . PHE A 1 94 ? 7.651 9.771 13.147 1.00 71.38 94 PHE A CA 1
ATOM 740 C C . PHE A 1 94 ? 8.197 8.877 12.039 1.00 71.38 94 PHE A C 1
ATOM 742 O O . PHE A 1 94 ? 7.895 9.087 10.864 1.00 71.38 94 PHE A O 1
ATOM 749 N N . PHE A 1 95 ? 8.961 7.863 12.447 1.00 81.06 95 PHE A N 1
ATOM 750 C CA . PHE A 1 95 ? 9.417 6.799 11.562 1.00 81.06 95 PHE A CA 1
ATOM 751 C C . PHE A 1 95 ? 8.223 6.171 10.832 1.00 81.06 95 PHE A C 1
ATOM 753 O O . PHE A 1 95 ? 7.272 5.717 11.473 1.00 81.06 95 PHE A O 1
ATOM 760 N N . ASN A 1 96 ? 8.280 6.136 9.505 1.00 86.25 96 ASN A N 1
ATOM 761 C CA . ASN A 1 96 ? 7.250 5.570 8.644 1.00 86.25 96 ASN A CA 1
ATOM 762 C C . ASN A 1 96 ? 7.849 4.607 7.600 1.00 86.25 96 ASN A C 1
ATOM 764 O O . ASN A 1 96 ? 9.040 4.290 7.604 1.00 86.25 96 ASN A O 1
ATOM 768 N N . ILE A 1 97 ? 7.004 4.098 6.701 1.00 89.81 97 ILE A N 1
ATOM 769 C CA . ILE A 1 97 ? 7.423 3.112 5.700 1.00 89.81 97 ILE A CA 1
ATOM 770 C C . ILE A 1 97 ? 8.476 3.660 4.721 1.00 89.81 97 ILE A C 1
ATOM 772 O O . ILE A 1 97 ? 9.347 2.901 4.300 1.00 89.81 97 ILE A O 1
ATOM 776 N N . ASN A 1 98 ? 8.460 4.962 4.406 1.00 90.94 98 ASN A N 1
ATOM 777 C CA . ASN A 1 98 ? 9.466 5.597 3.551 1.00 90.94 98 ASN A CA 1
ATOM 778 C C . ASN A 1 98 ? 10.836 5.608 4.234 1.00 90.94 98 ASN A C 1
ATOM 780 O O . ASN A 1 98 ? 11.839 5.368 3.564 1.00 90.94 98 ASN A O 1
ATOM 784 N N . ASP A 1 99 ? 10.892 5.797 5.557 1.00 92.31 99 ASP A N 1
ATOM 785 C CA . ASP A 1 99 ? 12.143 5.698 6.319 1.00 92.31 99 ASP A CA 1
ATOM 786 C C . ASP A 1 99 ? 12.705 4.270 6.282 1.00 92.31 99 ASP A C 1
ATOM 788 O O . ASP A 1 99 ? 13.912 4.065 6.121 1.00 92.31 99 ASP A O 1
ATOM 792 N N . LEU A 1 100 ? 11.829 3.262 6.363 1.00 94.06 100 LEU A N 1
ATOM 793 C CA . LEU A 1 100 ? 12.232 1.864 6.233 1.00 94.06 100 LEU A CA 1
ATOM 794 C C . LEU A 1 100 ? 12.747 1.552 4.817 1.00 94.06 100 LEU A C 1
ATOM 796 O O . LEU A 1 100 ? 13.801 0.928 4.675 1.00 94.06 100 LEU A O 1
ATOM 800 N N . ILE A 1 101 ? 12.051 2.019 3.774 1.00 94.62 101 ILE A N 1
ATOM 801 C CA . ILE A 1 101 ? 12.475 1.882 2.370 1.00 94.62 101 ILE A CA 1
ATOM 802 C C . ILE A 1 101 ? 13.827 2.569 2.149 1.00 94.62 101 ILE A C 1
ATOM 804 O O . ILE A 1 101 ? 14.723 1.978 1.543 1.00 94.62 101 ILE A O 1
ATOM 808 N N . ALA A 1 102 ? 14.012 3.782 2.675 1.00 94.88 102 ALA A N 1
ATOM 809 C CA . ALA A 1 102 ? 15.279 4.504 2.618 1.00 94.88 102 ALA A CA 1
ATOM 810 C C . ALA A 1 102 ? 16.412 3.702 3.276 1.00 94.88 102 ALA A C 1
ATOM 812 O O . ALA A 1 102 ? 17.481 3.550 2.683 1.00 94.88 102 ALA A O 1
ATOM 813 N N . GLY A 1 103 ? 16.161 3.104 4.444 1.00 96.88 103 GLY A N 1
ATOM 814 C CA . GLY A 1 103 ? 17.105 2.205 5.110 1.00 96.88 103 GLY A CA 1
ATOM 815 C C . GLY A 1 103 ? 17.489 0.995 4.250 1.00 96.88 103 GLY A C 1
ATOM 816 O O . GLY A 1 103 ? 18.675 0.694 4.097 1.00 96.88 103 GLY A O 1
ATOM 817 N N . TYR A 1 104 ? 16.515 0.330 3.622 1.00 97.69 104 TYR A N 1
ATOM 818 C CA . TYR A 1 104 ? 16.795 -0.768 2.691 1.00 97.69 104 TYR A CA 1
ATOM 819 C C . TYR A 1 104 ? 17.599 -0.312 1.468 1.00 97.69 104 TYR A C 1
ATOM 821 O O . TYR A 1 104 ? 18.535 -1.006 1.071 1.00 97.69 104 TYR A O 1
ATOM 829 N N . ASN A 1 105 ? 17.290 0.854 0.898 1.00 97.25 105 ASN A N 1
ATOM 830 C CA . ASN A 1 105 ? 18.055 1.423 -0.213 1.00 97.25 105 ASN A CA 1
ATOM 831 C C . ASN A 1 105 ? 19.504 1.740 0.189 1.00 97.25 105 ASN A C 1
ATOM 833 O O . ASN A 1 105 ? 20.415 1.497 -0.596 1.00 97.25 105 ASN A O 1
ATOM 837 N N . MET A 1 106 ? 19.750 2.200 1.421 1.00 97.62 106 MET A N 1
ATOM 838 C CA . MET A 1 106 ? 21.112 2.399 1.934 1.00 97.62 106 MET A CA 1
ATOM 839 C C . MET A 1 106 ? 21.882 1.081 2.092 1.00 97.62 106 MET A C 1
ATOM 841 O O . MET A 1 106 ? 23.076 1.027 1.800 1.00 97.62 106 MET A O 1
ATOM 845 N N . LEU A 1 107 ? 21.215 0.010 2.536 1.00 97.81 107 LEU A N 1
ATOM 846 C CA . LEU A 1 107 ? 21.826 -1.319 2.662 1.00 97.81 107 LEU A CA 1
ATOM 847 C C . LEU A 1 107 ? 22.068 -1.987 1.298 1.00 97.81 107 LEU A C 1
ATOM 849 O O . LEU A 1 107 ? 23.012 -2.764 1.144 1.00 97.81 107 LEU A O 1
ATOM 853 N N . PHE A 1 108 ? 21.223 -1.696 0.308 1.00 97.44 108 PHE A N 1
ATOM 854 C CA . PHE A 1 108 ? 21.188 -2.387 -0.981 1.00 97.44 108 PHE A CA 1
ATOM 855 C C . PHE A 1 108 ? 21.097 -1.420 -2.182 1.00 97.44 108 PHE A C 1
ATOM 857 O O . PHE A 1 108 ? 20.207 -1.577 -3.022 1.00 97.44 108 PHE A O 1
ATOM 864 N N . PRO A 1 109 ? 22.044 -0.474 -2.345 1.00 95.81 109 PRO A N 1
ATOM 865 C CA . PRO A 1 109 ? 21.907 0.663 -3.267 1.00 95.81 109 PRO A CA 1
ATOM 866 C C . PRO A 1 109 ? 21.782 0.275 -4.745 1.00 95.81 109 PRO A C 1
ATOM 868 O O . PRO A 1 109 ? 21.142 0.975 -5.518 1.00 95.81 109 PRO A O 1
ATOM 871 N N . ASN A 1 110 ? 22.353 -0.865 -5.140 1.00 96.69 110 ASN A N 1
ATOM 872 C CA . ASN A 1 110 ? 22.330 -1.356 -6.522 1.00 96.69 110 ASN A CA 1
ATOM 873 C C . ASN A 1 110 ? 21.452 -2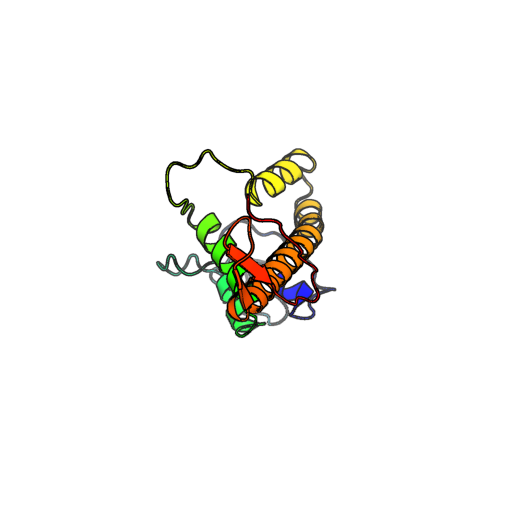.609 -6.690 1.00 96.69 110 ASN A C 1
ATOM 875 O O . ASN A 1 110 ? 21.639 -3.379 -7.631 1.00 96.69 110 ASN A O 1
ATOM 879 N N . ARG A 1 111 ? 20.542 -2.884 -5.744 1.00 96.44 111 ARG A N 1
ATOM 880 C CA . ARG A 1 111 ? 19.679 -4.080 -5.767 1.00 96.44 111 ARG A CA 1
ATOM 881 C C . ARG A 1 111 ? 18.206 -3.711 -5.521 1.00 96.44 111 ARG A C 1
ATOM 883 O O . ARG A 1 111 ? 17.614 -4.207 -4.562 1.00 96.44 111 ARG A O 1
ATOM 890 N N . PRO A 1 112 ? 17.575 -2.908 -6.397 1.00 94.38 112 PRO A N 1
ATOM 891 C CA . PRO A 1 112 ? 16.198 -2.439 -6.200 1.00 94.38 112 PRO A CA 1
ATOM 892 C C . PRO A 1 112 ? 15.177 -3.588 -6.135 1.00 94.38 112 PRO A C 1
ATOM 894 O O . PRO A 1 112 ? 14.286 -3.574 -5.290 1.00 94.38 112 PRO A O 1
ATOM 897 N N . HIS A 1 113 ? 15.374 -4.662 -6.910 1.00 95.44 113 HIS A N 1
ATOM 898 C CA . HIS A 1 113 ? 14.565 -5.887 -6.811 1.00 95.44 113 HIS A CA 1
ATOM 899 C C . HIS A 1 113 ? 14.606 -6.518 -5.411 1.00 95.44 113 HIS A C 1
ATOM 901 O O . HIS A 1 113 ? 13.609 -7.057 -4.937 1.00 95.44 113 HIS A O 1
ATOM 907 N N . HIS A 1 114 ? 15.761 -6.462 -4.740 1.00 95.56 114 HIS A N 1
ATOM 908 C CA . HIS A 1 114 ? 15.910 -6.991 -3.388 1.00 95.56 114 HIS A CA 1
ATOM 909 C C . HIS A 1 114 ? 15.146 -6.133 -2.377 1.00 95.56 114 HIS A C 1
ATOM 911 O O . HIS A 1 114 ? 14.441 -6.680 -1.536 1.00 95.56 114 HIS A O 1
ATOM 917 N N . VAL A 1 115 ? 15.240 -4.804 -2.496 1.00 96.75 115 VAL A N 1
ATOM 918 C CA . VAL A 1 115 ? 14.489 -3.858 -1.656 1.00 96.75 115 VAL A CA 1
ATOM 919 C C . VAL A 1 115 ? 12.985 -4.068 -1.825 1.00 96.75 115 VAL A C 1
ATOM 921 O O . VAL A 1 115 ? 12.283 -4.303 -0.846 1.00 96.75 115 VAL A O 1
ATOM 924 N N . ALA A 1 116 ? 12.500 -4.087 -3.068 1.00 94.56 116 ALA A N 1
ATOM 925 C CA . ALA A 1 116 ? 11.086 -4.270 -3.379 1.00 94.56 116 ALA A CA 1
ATOM 926 C C . ALA A 1 116 ? 10.528 -5.589 -2.813 1.00 94.56 116 ALA A C 1
ATOM 928 O O . ALA A 1 116 ? 9.460 -5.598 -2.203 1.00 94.56 116 ALA A O 1
ATOM 929 N N . ARG A 1 117 ? 11.278 -6.695 -2.943 1.00 93.94 117 ARG A N 1
ATOM 930 C CA . ARG A 1 117 ? 10.900 -7.999 -2.372 1.00 93.94 117 ARG A CA 1
ATOM 931 C C . ARG A 1 117 ? 10.931 -8.005 -0.845 1.00 93.94 117 ARG A C 1
ATOM 933 O O . 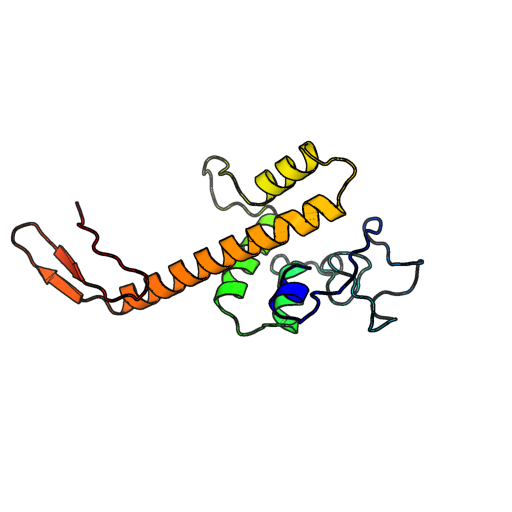ARG A 1 117 ? 10.015 -8.547 -0.237 1.00 93.94 117 ARG A O 1
ATOM 940 N N . ALA A 1 118 ? 11.939 -7.390 -0.225 1.00 94.62 118 ALA A N 1
ATOM 941 C CA . ALA A 1 118 ? 12.021 -7.289 1.233 1.00 94.62 118 ALA A CA 1
ATOM 942 C C . ALA A 1 118 ? 10.830 -6.514 1.824 1.00 94.62 118 ALA A C 1
ATOM 944 O O . ALA A 1 118 ? 10.339 -6.847 2.901 1.00 94.62 118 ALA A O 1
ATOM 945 N N . MET A 1 119 ? 10.320 -5.512 1.103 1.00 95.81 119 MET A N 1
ATOM 946 C CA . MET A 1 119 ? 9.166 -4.728 1.544 1.00 95.81 119 MET A CA 1
ATOM 947 C C . MET A 1 119 ? 7.844 -5.500 1.526 1.00 95.81 119 MET A C 1
ATOM 949 O O . MET A 1 119 ? 6.966 -5.158 2.312 1.00 95.81 119 MET A O 1
ATOM 953 N N . LEU A 1 120 ? 7.695 -6.556 0.715 1.00 95.31 120 LEU A N 1
ATOM 954 C CA . LEU A 1 120 ? 6.439 -7.320 0.639 1.00 95.31 120 LEU A CA 1
ATOM 955 C C . LEU A 1 120 ? 6.001 -7.837 2.016 1.00 95.31 120 LEU A C 1
ATOM 957 O O . LEU A 1 120 ? 4.877 -7.582 2.436 1.00 95.31 120 LEU A O 1
ATOM 961 N N . SER A 1 121 ? 6.914 -8.455 2.767 1.00 95.38 121 SER A N 1
ATOM 962 C CA . SER A 1 121 ? 6.609 -8.958 4.112 1.00 95.38 121 SER A CA 1
ATOM 963 C C . SER A 1 121 ? 6.377 -7.846 5.140 1.00 95.38 121 SER A C 1
ATOM 965 O O . SER A 1 121 ? 5.656 -8.051 6.113 1.00 95.38 121 SER A O 1
ATOM 967 N N . ASN A 1 122 ? 6.949 -6.655 4.931 1.00 96.38 122 ASN A N 1
ATOM 968 C CA . ASN A 1 122 ? 6.663 -5.496 5.780 1.00 96.38 122 ASN A CA 1
ATOM 969 C C . ASN A 1 122 ? 5.235 -4.984 5.540 1.00 96.38 122 ASN A C 1
ATOM 971 O O . ASN A 1 122 ? 4.540 -4.650 6.496 1.00 96.38 122 ASN A O 1
ATOM 975 N N . PHE A 1 123 ? 4.768 -4.988 4.288 1.00 97.44 123 PHE A N 1
ATOM 976 C CA . PHE A 1 123 ? 3.372 -4.684 3.974 1.00 97.44 123 PHE A CA 1
ATOM 977 C C . PHE A 1 123 ? 2.412 -5.767 4.472 1.00 97.44 123 PHE A C 1
ATOM 979 O O . PHE A 1 123 ? 1.328 -5.427 4.935 1.00 97.44 123 PHE A O 1
ATOM 986 N N . ASP A 1 124 ? 2.814 -7.042 4.471 1.00 97.88 124 ASP A N 1
ATOM 987 C CA . ASP A 1 124 ? 2.026 -8.104 5.107 1.00 97.88 124 ASP A CA 1
ATOM 988 C C . ASP A 1 124 ? 1.846 -7.841 6.607 1.00 97.88 124 ASP A C 1
ATOM 990 O O . ASP A 1 124 ? 0.729 -7.901 7.114 1.00 97.88 124 ASP A O 1
ATOM 994 N N . ALA A 1 125 ? 2.928 -7.496 7.310 1.00 97.12 125 ALA A N 1
ATOM 995 C CA . ALA A 1 125 ? 2.873 -7.170 8.732 1.00 97.12 125 ALA A CA 1
ATOM 996 C C . ALA A 1 125 ? 2.024 -5.919 9.013 1.00 97.12 125 ALA A C 1
ATOM 998 O O . ALA A 1 125 ? 1.246 -5.908 9.968 1.00 97.12 125 ALA A O 1
ATOM 999 N N . TRP A 1 126 ? 2.138 -4.882 8.177 1.00 96.75 126 TRP A N 1
ATOM 1000 C CA . TRP A 1 126 ? 1.309 -3.683 8.298 1.00 96.75 126 TRP A CA 1
ATOM 1001 C C . TRP A 1 126 ? -0.170 -4.009 8.066 1.00 96.75 126 TRP A C 1
ATOM 1003 O O . TRP A 1 126 ? -1.017 -3.620 8.865 1.00 96.75 126 TRP A O 1
ATOM 1013 N N . TYR A 1 127 ? -0.493 -4.798 7.044 1.00 98.00 127 TYR A N 1
ATOM 1014 C CA . TYR A 1 127 ? -1.865 -5.231 6.803 1.00 98.00 127 TYR A CA 1
ATOM 1015 C C . TYR A 1 127 ? -2.454 -5.978 8.008 1.00 98.00 127 TYR A C 1
ATOM 1017 O O . TYR A 1 127 ? -3.561 -5.665 8.438 1.00 98.00 127 TYR A O 1
ATOM 1025 N N . GLU A 1 128 ? -1.721 -6.932 8.593 1.00 97.50 128 GLU A N 1
ATOM 1026 C CA . GLU A 1 128 ? -2.197 -7.653 9.784 1.00 97.50 128 GLU A CA 1
ATOM 1027 C C . GLU A 1 128 ? -2.386 -6.726 10.992 1.00 97.50 128 GLU A C 1
ATOM 1029 O O . GLU A 1 128 ? -3.325 -6.905 11.774 1.00 97.50 128 GLU A O 1
ATOM 1034 N N . HIS A 1 129 ? -1.531 -5.710 11.133 1.00 95.62 129 HIS A N 1
ATOM 1035 C CA . HIS A 1 129 ? -1.691 -4.682 12.155 1.00 95.62 129 HIS A CA 1
ATOM 1036 C C . HIS A 1 129 ? -2.992 -3.890 11.961 1.00 95.62 129 HIS A C 1
ATOM 1038 O O . HIS A 1 129 ? -3.800 -3.826 12.885 1.00 95.62 129 HIS A O 1
ATOM 1044 N N . GLU A 1 130 ? -3.250 -3.370 10.759 1.00 96.19 130 GLU A N 1
ATOM 1045 C CA . GLU A 1 130 ? -4.491 -2.642 10.446 1.00 96.19 130 GLU A CA 1
ATOM 1046 C C . GLU A 1 130 ? -5.733 -3.532 10.611 1.00 96.19 130 GLU A C 1
ATOM 1048 O O . GLU A 1 130 ? -6.769 -3.089 11.111 1.00 96.19 130 GLU A O 1
ATOM 1053 N N . ALA A 1 131 ? -5.632 -4.816 10.246 1.00 96.25 131 ALA A N 1
ATOM 1054 C CA . ALA A 1 131 ? -6.710 -5.783 10.423 1.00 96.25 131 ALA A CA 1
ATOM 1055 C C . ALA A 1 131 ? -7.061 -5.963 11.902 1.00 96.25 131 ALA A C 1
ATOM 1057 O O . ALA A 1 131 ? -8.239 -6.012 12.262 1.00 96.25 131 ALA A O 1
ATOM 1058 N N . ARG A 1 132 ? -6.040 -6.050 12.761 1.00 95.12 132 ARG A N 1
ATOM 1059 C CA . ARG A 1 132 ? -6.206 -6.131 14.213 1.00 95.12 132 ARG A CA 1
ATOM 1060 C C . ARG A 1 132 ? -6.837 -4.863 14.779 1.00 95.12 132 ARG A C 1
ATOM 1062 O O . ARG A 1 132 ? -7.792 -4.969 15.543 1.00 95.12 132 ARG A O 1
ATOM 1069 N N . GLU A 1 133 ? -6.360 -3.681 14.397 1.00 94.56 133 GLU A N 1
ATOM 1070 C CA . GLU A 1 133 ? -6.932 -2.415 14.879 1.00 94.56 133 GLU A CA 1
ATOM 1071 C C . GLU A 1 133 ? -8.411 -2.282 14.489 1.00 94.56 133 GLU A C 1
ATOM 1073 O O . GLU A 1 133 ? -9.252 -1.945 15.321 1.00 94.56 133 GLU A O 1
ATOM 1078 N N . LEU A 1 134 ? -8.768 -2.658 13.260 1.00 93.69 134 LEU A N 1
ATOM 1079 C CA . LEU A 1 134 ? -10.154 -2.633 12.797 1.00 93.69 134 LEU A CA 1
ATOM 1080 C C . LEU A 1 134 ? -11.056 -3.603 13.583 1.00 93.69 134 LEU A C 1
ATOM 1082 O O . LEU A 1 134 ? -12.202 -3.265 13.889 1.00 93.69 134 LEU A O 1
ATOM 1086 N N . ARG A 1 135 ? -10.556 -4.788 13.962 1.00 92.62 135 ARG A N 1
ATOM 1087 C CA . ARG A 1 135 ? -11.284 -5.713 14.851 1.00 92.62 135 ARG A CA 1
ATOM 1088 C C . ARG A 1 135 ? -11.443 -5.149 16.264 1.00 92.62 135 ARG A C 1
ATOM 1090 O O . ARG A 1 135 ? -12.520 -5.274 16.849 1.00 92.62 135 ARG A O 1
ATOM 1097 N N . LEU A 1 136 ? -10.413 -4.496 16.803 1.00 91.81 136 LEU A N 1
ATOM 1098 C CA . LEU A 1 136 ? -10.471 -3.857 18.120 1.00 91.81 136 LEU A CA 1
ATOM 1099 C C . LEU A 1 136 ? -11.479 -2.706 18.157 1.00 91.81 136 LEU A C 1
ATOM 1101 O O . LEU A 1 136 ? -12.258 -2.615 19.103 1.00 91.81 136 LEU A O 1
ATOM 1105 N N . GLU A 1 137 ? -11.529 -1.869 17.123 1.00 92.50 137 GLU A N 1
ATOM 1106 C CA . GLU A 1 137 ? -12.529 -0.802 17.009 1.00 92.50 137 GLU A CA 1
ATOM 1107 C C . GLU A 1 137 ? -13.960 -1.354 16.985 1.00 92.50 137 GLU A C 1
ATOM 1109 O O . GLU A 1 137 ? -14.847 -0.821 17.655 1.00 92.50 137 GLU A O 1
ATOM 1114 N N . GLN A 1 138 ? -14.189 -2.452 16.258 1.00 91.31 138 GLN A N 1
ATOM 1115 C CA . GLN A 1 138 ? -15.490 -3.125 16.227 1.00 91.31 138 GLN A CA 1
ATOM 1116 C C . GLN A 1 138 ? -15.871 -3.686 17.601 1.00 91.31 138 GLN A C 1
ATOM 1118 O O . GLN A 1 138 ? -16.991 -3.463 18.064 1.00 91.31 138 GLN A O 1
ATOM 1123 N N . ALA A 1 139 ? -14.936 -4.348 18.286 1.00 89.44 139 ALA A N 1
ATOM 1124 C CA . ALA A 1 139 ? -15.148 -4.835 19.647 1.00 89.44 139 ALA A CA 1
ATOM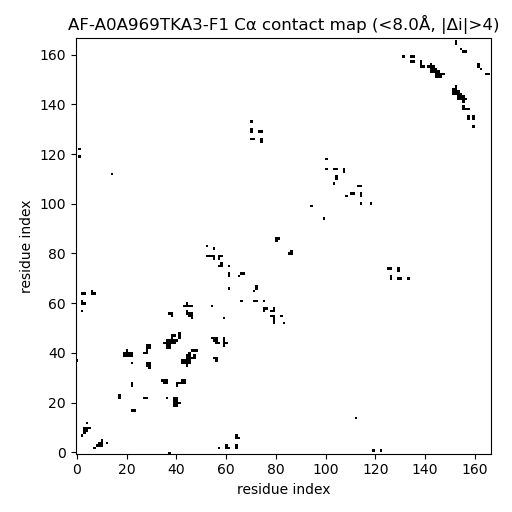 1125 C C . ALA A 1 139 ? -15.469 -3.681 20.612 1.00 89.44 139 ALA A C 1
ATOM 1127 O O . ALA A 1 139 ? -16.411 -3.770 21.405 1.00 89.44 139 ALA A O 1
ATOM 1128 N N . PHE A 1 140 ? -14.745 -2.565 20.496 1.00 90.25 140 PHE A N 1
ATOM 1129 C CA . PHE A 1 140 ? -14.943 -1.375 21.318 1.00 90.25 140 PHE A CA 1
ATOM 1130 C C . PHE A 1 140 ? -16.284 -0.673 21.051 1.00 90.25 140 PHE A C 1
ATOM 1132 O O . PHE A 1 140 ? -16.884 -0.107 21.969 1.00 90.25 140 PHE A O 1
ATOM 1139 N N . ALA A 1 141 ? -16.804 -0.725 19.823 1.00 91.75 141 ALA A N 1
ATOM 1140 C CA . ALA A 1 141 ? -18.145 -0.230 19.512 1.00 91.75 141 ALA A CA 1
ATOM 1141 C C . ALA A 1 141 ? -19.244 -1.031 20.239 1.00 91.75 141 ALA A C 1
ATOM 1143 O O . ALA A 1 141 ? -20.276 -0.469 20.596 1.00 91.75 141 ALA A O 1
ATOM 1144 N N . SER A 1 142 ? -18.996 -2.316 20.514 1.00 89.06 142 SER A N 1
ATOM 1145 C CA . SER A 1 142 ? -19.881 -3.209 21.280 1.00 89.06 142 SER A CA 1
ATOM 1146 C C . SER A 1 142 ? -19.539 -3.324 22.773 1.00 89.06 142 SER A C 1
ATOM 1148 O O . SER A 1 142 ? -20.002 -4.245 23.447 1.00 89.06 142 SER A O 1
ATOM 1150 N N . ARG A 1 143 ? -18.706 -2.421 23.301 1.00 92.62 143 ARG A N 1
ATOM 1151 C CA . ARG A 1 143 ? -18.235 -2.485 24.690 1.00 92.62 143 ARG A CA 1
ATOM 1152 C C . ARG A 1 143 ? -19.373 -2.355 25.708 1.00 92.62 143 ARG A C 1
ATOM 1154 O O . ARG A 1 143 ? -20.356 -1.649 25.489 1.00 92.62 143 ARG A O 1
ATOM 1161 N N . LEU A 1 144 ? -19.177 -2.974 26.868 1.00 91.00 144 LEU A N 1
ATOM 1162 C CA . LEU A 1 144 ? -19.997 -2.787 28.058 1.00 91.00 144 LEU A CA 1
ATOM 1163 C C . LEU A 1 144 ? -19.300 -1.825 29.013 1.00 91.00 144 LEU A C 1
ATOM 1165 O O . LEU A 1 144 ? -18.162 -2.049 29.424 1.00 91.00 144 LEU A O 1
ATOM 1169 N N . GLU A 1 145 ? -20.011 -0.775 29.394 1.00 94.12 145 GLU A N 1
ATOM 1170 C CA . GLU A 1 145 ? -19.564 0.184 30.396 1.00 94.12 145 GLU A CA 1
ATOM 1171 C C . GLU A 1 145 ? -20.226 -0.139 31.739 1.00 94.12 145 GLU A C 1
ATOM 1173 O O . GLU A 1 145 ? -21.422 -0.427 31.805 1.00 94.12 145 GLU A O 1
ATOM 1178 N N . PHE A 1 146 ? -19.453 -0.124 32.824 1.00 91.56 146 PHE A N 1
ATOM 1179 C CA . PHE A 1 146 ? -19.955 -0.416 34.166 1.00 91.56 146 PHE A CA 1
ATOM 1180 C C . PHE A 1 146 ? -19.225 0.406 35.225 1.00 91.56 146 PHE A C 1
ATOM 1182 O O . PHE A 1 146 ? -18.081 0.812 35.047 1.00 91.56 146 PHE A O 1
ATOM 1189 N N . SER A 1 147 ? -19.876 0.664 36.356 1.00 94.31 147 SER A N 1
ATOM 1190 C CA . SER A 1 147 ? -19.253 1.395 37.462 1.00 94.31 147 SER A CA 1
ATOM 1191 C C . SER A 1 147 ? -18.559 0.445 38.434 1.00 94.31 147 SER A C 1
ATOM 1193 O O . SER A 1 147 ? -19.093 -0.601 38.799 1.00 94.31 147 SER A O 1
ATOM 1195 N N . THR A 1 148 ? -17.381 0.843 38.899 1.00 91.94 148 THR A N 1
ATOM 1196 C CA . THR A 1 148 ? -16.640 0.176 39.973 1.00 91.94 148 THR A CA 1
ATOM 1197 C C . THR A 1 148 ? -16.382 1.157 41.114 1.00 91.94 148 THR A C 1
ATOM 1199 O O . THR A 1 148 ? -16.531 2.367 40.946 1.00 91.94 148 THR A O 1
ATOM 1202 N N . GLN A 1 149 ? -15.924 0.661 42.267 1.00 91.81 149 GLN A N 1
ATOM 1203 C CA . GLN A 1 149 ? -15.508 1.525 43.382 1.00 91.81 149 GLN A CA 1
ATOM 1204 C C . GLN A 1 149 ? -14.311 2.439 43.050 1.00 91.81 149 GLN A C 1
ATOM 1206 O O . GLN A 1 149 ? -14.017 3.352 43.814 1.00 91.81 149 GLN A O 1
ATOM 1211 N N . TRP A 1 150 ? -13.629 2.199 41.924 1.00 90.56 150 TRP A N 1
ATOM 1212 C CA . TRP A 1 150 ? -12.477 2.975 41.459 1.00 90.56 150 TRP A CA 1
ATOM 1213 C C . TRP A 1 150 ? -12.775 3.831 40.220 1.00 90.56 150 TRP A C 1
ATOM 1215 O O . TRP A 1 150 ? -11.882 4.522 39.748 1.00 90.56 150 TRP A O 1
ATOM 1225 N N . GLY A 1 151 ? -14.003 3.800 39.687 1.00 91.75 151 GLY A N 1
ATOM 1226 C CA . GLY A 1 151 ? -14.388 4.556 38.491 1.00 91.75 151 GLY A CA 1
ATOM 1227 C C . GLY A 1 151 ? -15.044 3.706 37.402 1.00 91.75 151 GLY A C 1
ATOM 1228 O O . GLY A 1 151 ? -15.501 2.586 37.654 1.00 91.75 151 GLY A O 1
ATOM 1229 N N . LEU A 1 152 ? -15.118 4.267 36.192 1.00 92.81 152 LEU A N 1
ATOM 1230 C CA . LEU A 1 152 ? -15.711 3.629 35.015 1.00 92.81 152 LEU A CA 1
ATOM 1231 C C . LEU A 1 152 ? -14.838 2.459 34.534 1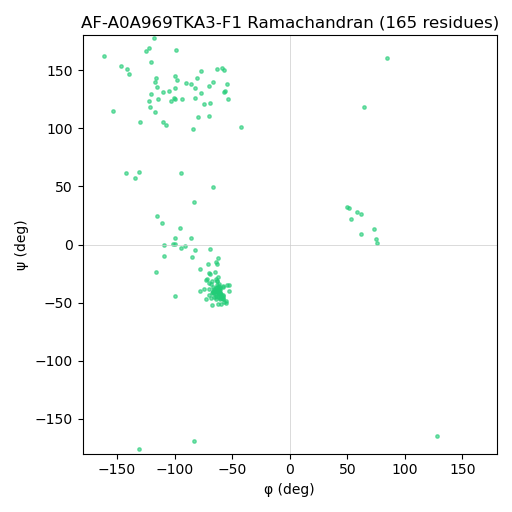.00 92.81 152 LEU A C 1
ATOM 1233 O O . LEU A 1 152 ? -13.668 2.638 34.209 1.00 92.81 152 LEU A O 1
ATOM 1237 N N . GLY A 1 153 ? -15.423 1.268 34.479 1.00 90.06 153 GLY A N 1
ATOM 1238 C CA . GLY A 1 153 ? -14.854 0.080 33.858 1.00 90.06 153 GLY A CA 1
ATOM 1239 C C . GLY A 1 153 ? -15.426 -0.137 32.460 1.00 90.06 153 GLY A C 1
ATOM 1240 O O . GLY A 1 153 ? -16.603 0.125 32.211 1.00 90.06 153 GLY A O 1
ATOM 1241 N N . ILE A 1 154 ? -14.585 -0.640 31.558 1.00 90.00 154 ILE A N 1
ATOM 1242 C CA . ILE A 1 154 ? -14.969 -1.046 30.205 1.00 90.00 154 ILE A CA 1
ATOM 1243 C C . ILE A 1 154 ? -14.643 -2.530 30.053 1.00 90.00 154 ILE A C 1
ATOM 1245 O O . ILE A 1 154 ? -13.529 -2.956 30.354 1.00 90.00 154 ILE A O 1
ATOM 1249 N N . ALA A 1 155 ? -15.610 -3.311 29.583 1.00 86.25 155 ALA A N 1
ATOM 1250 C CA . ALA A 1 155 ? -15.405 -4.679 29.132 1.00 86.25 155 ALA A CA 1
ATOM 1251 C C . ALA A 1 155 ? -15.691 -4.766 27.633 1.00 86.25 155 ALA A C 1
ATOM 1253 O O . ALA A 1 155 ? -16.695 -4.246 27.152 1.00 86.25 155 ALA A O 1
ATOM 1254 N N . MET A 1 156 ? -14.829 -5.454 26.896 1.00 87.69 156 MET A N 1
ATOM 1255 C CA . MET A 1 156 ? -15.070 -5.808 25.501 1.00 87.69 156 MET A CA 1
ATOM 1256 C C . MET A 1 156 ? -14.582 -7.230 25.258 1.00 87.69 156 MET A C 1
ATOM 1258 O O . MET A 1 156 ? -13.611 -7.673 25.872 1.00 87.69 156 MET A O 1
ATOM 1262 N N . GLN A 1 157 ? -15.267 -7.946 24.376 1.00 81.94 157 GLN A N 1
ATOM 1263 C CA . GLN A 1 157 ? -14.829 -9.248 23.900 1.00 81.94 157 GLN A CA 1
ATOM 1264 C C . GLN A 1 157 ? -14.182 -9.055 22.532 1.00 81.94 157 GLN A C 1
ATOM 1266 O O . GLN A 1 157 ? -14.797 -8.483 21.636 1.00 81.94 157 GLN A O 1
ATOM 1271 N N . SER A 1 158 ? -12.950 -9.525 22.373 1.00 80.50 158 SER A N 1
ATOM 1272 C CA . SER A 1 158 ? -12.280 -9.587 21.077 1.00 80.50 158 SER A CA 1
ATOM 1273 C C . SER A 1 158 ? -11.469 -10.871 20.972 1.00 80.50 158 SER A C 1
ATOM 1275 O O . SER A 1 158 ? -10.972 -11.384 21.979 1.00 80.50 158 SER A O 1
ATOM 1277 N N . ASP A 1 159 ? -11.305 -11.360 19.745 1.00 78.06 159 ASP A N 1
ATOM 1278 C CA . ASP A 1 159 ? -10.432 -12.501 19.446 1.00 78.06 159 ASP A CA 1
ATOM 1279 C C . ASP A 1 159 ? -8.941 -12.133 19.579 1.00 78.06 159 ASP A C 1
ATOM 1281 O O . ASP A 1 159 ? -8.088 -13.004 19.726 1.00 78.06 159 ASP A O 1
ATOM 1285 N N . ASP A 1 160 ? -8.627 -10.831 19.592 1.00 72.31 160 ASP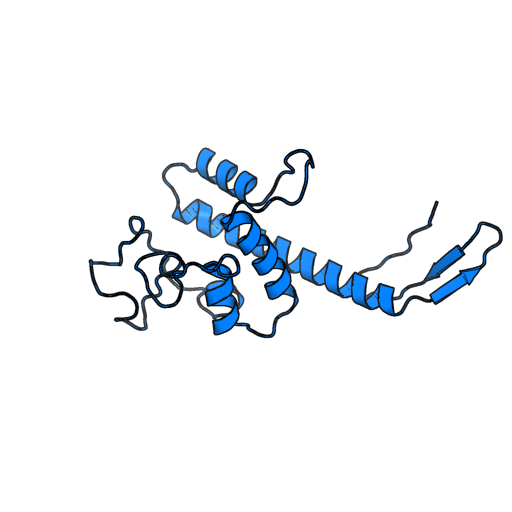 A N 1
ATOM 1286 C CA . ASP A 1 160 ? -7.269 -10.285 19.696 1.00 72.31 160 ASP A CA 1
ATOM 1287 C C . ASP A 1 160 ? -6.811 -10.022 21.144 1.00 72.31 160 ASP A C 1
ATOM 1289 O O . ASP A 1 160 ? -5.679 -9.584 21.352 1.00 72.31 160 ASP A O 1
ATOM 1293 N N . GLY A 1 161 ? -7.681 -10.286 22.130 1.00 55.59 161 GLY A N 1
ATOM 1294 C CA . GLY A 1 161 ? -7.438 -10.143 23.566 1.00 55.59 161 GLY A CA 1
ATOM 1295 C C . GLY A 1 161 ? -7.179 -8.704 24.031 1.00 55.59 161 GLY A C 1
ATOM 1296 O O . GLY A 1 161 ? -6.165 -8.095 23.701 1.00 55.59 161 GLY A O 1
ATOM 1297 N N . ALA A 1 162 ? -8.034 -8.163 24.903 1.00 48.44 162 ALA A N 1
ATOM 1298 C CA . ALA A 1 162 ? -7.659 -6.995 25.703 1.00 48.44 162 ALA A CA 1
ATOM 1299 C C . ALA A 1 162 ? -8.431 -6.920 27.029 1.00 48.44 162 ALA A C 1
ATOM 1301 O O . ALA A 1 162 ? -9.637 -6.697 27.059 1.00 48.44 162 ALA A O 1
ATOM 1302 N N . SER A 1 163 ? -7.701 -7.042 28.141 1.00 44.25 163 SER A N 1
ATOM 1303 C CA . SER A 1 163 ? -8.091 -6.476 29.435 1.00 44.25 163 SER A CA 1
ATOM 1304 C C . SER A 1 163 ? -7.178 -5.282 29.692 1.00 44.25 163 SER A C 1
ATOM 1306 O O . SER A 1 163 ? -6.025 -5.463 30.080 1.00 44.25 163 SER A O 1
ATOM 1308 N N . SER A 1 164 ? -7.676 -4.065 29.493 1.00 47.91 164 SER A N 1
ATOM 1309 C CA . SER A 1 164 ? -6.987 -2.835 29.889 1.00 47.91 164 SER A CA 1
ATOM 1310 C C . SER A 1 164 ? -7.621 -2.274 31.164 1.00 47.91 164 SER A C 1
ATOM 1312 O O . SER A 1 164 ? -8.819 -2.001 31.193 1.00 47.91 164 SER A O 1
ATOM 1314 N N . ARG A 1 165 ? -6.822 -2.077 32.222 1.00 32.84 165 ARG A N 1
ATOM 1315 C CA . ARG A 1 165 ? -7.201 -1.214 33.353 1.00 32.84 165 ARG A CA 1
ATOM 1316 C C . ARG A 1 165 ? -7.077 0.238 32.890 1.00 32.84 165 ARG A C 1
ATOM 1318 O O . ARG A 1 165 ? -5.980 0.635 32.507 1.00 32.84 165 ARG A O 1
ATOM 1325 N N . SER A 1 166 ? -8.158 1.011 32.942 1.00 35.34 166 SER A N 1
ATOM 1326 C CA . SER A 1 166 ? -8.050 2.470 32.844 1.00 35.34 166 SER A CA 1
ATOM 1327 C C . SER A 1 166 ? -7.391 3.022 34.119 1.00 35.34 166 SER A C 1
ATOM 1329 O O . SER A 1 166 ? -7.723 2.527 35.203 1.00 35.34 166 SER A O 1
ATOM 1331 N N . PRO A 1 167 ? -6.438 3.966 34.006 1.00 40.44 167 PRO A N 1
ATOM 1332 C CA . PRO A 1 167 ? -5.872 4.689 35.144 1.00 40.44 167 PRO A CA 1
ATOM 1333 C C . PRO A 1 167 ? -6.873 5.657 35.786 1.00 40.44 167 PRO A C 1
ATOM 1335 O O . PRO A 1 167 ? -7.825 6.084 35.092 1.00 40.44 167 PRO A O 1
#

Mean predicted aligned error: 6.18 Å

Solvent-accessible surface area (backbone atoms only — not comparable to full-atom values): 10250 Å² total; per-residue (Å²): 110,61,62,40,36,77,71,57,73,40,72,84,60,83,87,82,89,63,63,88,66,39,41,71,92,79,44,68,53,71,72,45,94,91,52,81,50,68,66,22,31,74,22,89,22,26,37,88,87,53,99,48,91,87,55,30,34,63,43,44,46,36,59,73,67,48,67,82,42,66,45,58,47,55,55,35,55,52,51,31,30,59,74,69,68,60,70,90,67,97,62,78,90,66,91,48,71,66,56,52,51,49,52,40,41,71,78,37,76,89,36,63,72,56,44,59,58,60,46,44,61,52,51,52,52,48,47,54,49,46,42,49,51,55,51,50,53,55,22,57,73,68,42,46,78,46,82,51,101,88,44,80,42,72,46,50,73,55,97,81,68,69,89,70,84,78,132

Secondary structure (DSSP, 8-state):
-HHHHHHH--TTPPP----TT--GGGPPTTSSTT---BSSTTSTB--TT---TT--HHHHHHHHH-TT-HHHHHHHHHHHHHHTT---SS------HHHHHHHHHHH-TT-HHHHHHHHHHHHHHHHHHHHHHHHHHHHHHTPEEEEETTEEEEE---TT---PPP-

Sequence (167 aa):
MWIFVRFGGACDAELLFVPAGQTVDDQPADSDEQIVHVDTGYGQFDHHQYDDTTLSAAELVRRAIAPNDKVLQRLVDHVTRLDHADYPGQYPVFFNINDLIAGYNMLFPNRPHHVARAMLSNFDAWYEHEARELRLEQAFASRLEFSTQWGLGIAMQSDDGASSRSP

Radius of gyration: 20.3 Å; Cα contacts (8 Å, |Δi|>4): 157; chains: 1; bounding box: 42×36×70 Å

Foldseek 3Di:
DLCCVPQVVCVVPDDDDDPAQADPPNDQAPPDPSDHDACHVPHQLHCVVDPDLQDHSLNSSCCVGPVPDPLSVVVVSVVSCVVVVNDPDDDPDDDDPVNVLVVLCVVPVPCVVVSVVVCSVVVVVSSVVSVVVVQVVVQQVVWDWDADPVGIDIDTDGPSDDDDDDD